Protein AF-A0A4R3YPA2-F1 (afdb_monomer)

pLDDT: mean 89.67, std 10.69, range [48.94, 98.62]

Nearest PDB structures (foldseek):
  5y05-assembly1_A  TM=8.249E-01  e=1.702E-01  Mycolicibacterium smegmatis MC2 155
  6h2e-assembly1_Q-2  TM=8.528E-01  e=2.737E-01  Aeromonas hydrophila subsp. hydrophila AL09-71
  7a0g-assembly1_DDD  TM=8.545E-01  e=1.208E+00  Serratia marcescens
  7p3r-assembly1_C  TM=4.522E-01  e=1.444E+00  Vibrio cholerae O1 biovar El Tor str. N16961
  7p3r-assembly1_D  TM=4.932E-01  e=7.617E+00  Vibrio cholerae O1 biovar El Tor str. N16961

InterPro domains:
  IPR012823 Flagellar export FliJ [PF02050] (7-137)
  IPR012823 Flagellar export FliJ [TIGR02473] (6-137)
  IPR052570 Flagellar FliJ [PTHR38786] (4-138)
  IPR053716 Flagellar assembly and chemotaxis effector [G3DSA:1.10.287.1700] (2-140)

Foldseek 3Di:
DQFPLNVLVVVLVVLVVQLVVLVVVLVVLVVQLVVLVVVLVVLVVVLVVLVPDDQDPDPVSVVVSVVVNVVSVVVNVVSVVSSVVSVVVSVVSVVSSVVSVVVSVVSVVVSVVRVVVVVVVVVVVVVVVVVVVVVVVPDDDD

Solvent-accessible surface area (backbone atoms only — not comparable to full-atom values): 7475 Å² total; per-residue (Å²): 130,88,51,77,34,66,73,43,43,68,61,33,51,55,28,44,53,48,23,53,52,29,49,54,51,33,52,51,32,50,52,51,28,54,52,38,48,51,51,43,52,50,50,53,48,54,49,51,55,65,70,67,53,80,82,56,99,46,72,67,48,51,53,54,50,52,53,49,54,54,50,51,52,52,49,45,55,53,37,52,53,48,30,54,53,33,48,55,51,32,55,50,34,49,52,53,24,53,52,30,43,49,51,23,52,53,44,47,53,54,37,52,52,42,49,53,53,51,53,53,53,49,55,49,52,51,50,55,54,51,50,54,54,50,55,62,68,69,58,77,80,130

Mean predicted aligned error: 7.97 Å

Structure (mmCIF, N/CA/C/O backbone):
data_AF-A0A4R3YPA2-F1
#
_entry.id   AF-A0A4R3YPA2-F1
#
loop_
_atom_site.group_PDB
_atom_site.id
_atom_site.type_symbol
_atom_site.label_atom_id
_atom_site.label_alt_id
_atom_site.label_comp_id
_atom_site.label_asym_id
_atom_site.label_entity_id
_atom_site.label_seq_id
_atom_site.pdbx_PDB_ins_code
_atom_site.Cartn_x
_atom_site.Cartn_y
_atom_site.Cartn_z
_atom_site.occupancy
_atom_site.B_iso_or_equiv
_atom_site.auth_seq_id
_atom_site.auth_comp_id
_atom_site.auth_asym_id
_atom_site.auth_atom_id
_atom_site.pdbx_PDB_model_num
ATOM 1 N N . MET A 1 1 ? -32.710 -5.065 28.180 1.00 54.31 1 MET A N 1
ATOM 2 C CA . MET A 1 1 ? -32.534 -3.780 27.461 1.00 54.31 1 MET A CA 1
ATOM 3 C C . MET A 1 1 ? -31.181 -3.842 26.772 1.00 54.31 1 MET A C 1
ATOM 5 O O . MET A 1 1 ? -30.226 -4.150 27.465 1.00 54.31 1 MET A O 1
ATOM 9 N N . SER A 1 2 ? -31.093 -3.612 25.458 1.00 66.88 2 SER A N 1
ATOM 10 C CA . SER A 1 2 ? -29.798 -3.604 24.754 1.00 66.88 2 SER A CA 1
ATOM 11 C C . SER A 1 2 ? -28.927 -2.448 25.257 1.00 66.88 2 SER A C 1
ATOM 13 O O . SER A 1 2 ? -29.391 -1.295 25.334 1.00 66.88 2 SER A O 1
ATOM 15 N N . SER A 1 3 ? -27.693 -2.775 25.640 1.00 79.75 3 SER A N 1
ATOM 16 C CA . SER A 1 3 ? -26.733 -1.843 26.222 1.00 79.75 3 SER A CA 1
ATOM 17 C C . SER A 1 3 ? -26.320 -0.778 25.195 1.00 79.75 3 SER A C 1
ATOM 19 O O . SER A 1 3 ? -26.629 -0.874 23.998 1.00 79.75 3 SER A O 1
ATOM 21 N N . ARG A 1 4 ? -25.685 0.312 25.637 1.00 77.44 4 ARG A N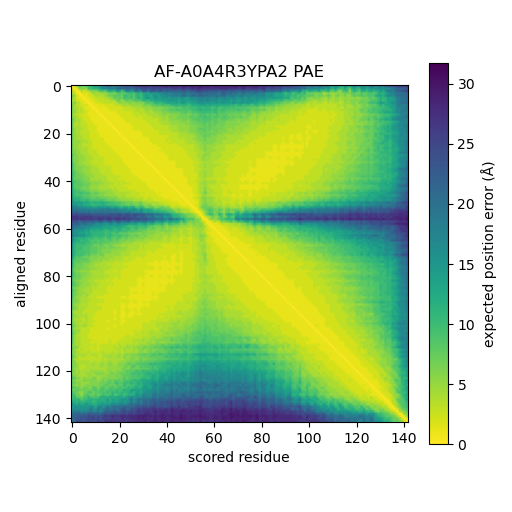 1
ATOM 22 C CA . ARG A 1 4 ? -25.205 1.334 24.690 1.00 77.44 4 ARG A CA 1
ATOM 23 C C . ARG A 1 4 ? -24.004 0.804 23.904 1.00 77.44 4 ARG A C 1
ATOM 25 O O . ARG A 1 4 ? -23.843 1.171 22.743 1.00 77.44 4 ARG A O 1
ATOM 32 N N . ALA A 1 5 ? -23.217 -0.082 24.515 1.00 77.56 5 ALA A N 1
ATOM 33 C CA . ALA A 1 5 ? -22.127 -0.789 23.859 1.00 77.56 5 ALA A CA 1
ATOM 34 C C . ALA A 1 5 ? -22.632 -1.771 22.785 1.00 77.56 5 ALA A C 1
ATOM 36 O O . ALA A 1 5 ? -22.096 -1.783 21.681 1.00 77.56 5 ALA A O 1
ATOM 37 N N . ASP A 1 6 ? -23.709 -2.516 23.052 1.00 80.62 6 ASP A N 1
ATOM 38 C CA . ASP A 1 6 ? -24.270 -3.500 22.108 1.00 80.62 6 ASP A CA 1
ATOM 39 C C . ASP A 1 6 ? -24.773 -2.833 20.825 1.00 80.62 6 ASP A C 1
ATOM 41 O O . ASP A 1 6 ? -24.650 -3.377 19.732 1.00 80.62 6 ASP A O 1
ATOM 45 N N . ARG A 1 7 ? -25.310 -1.614 20.947 1.00 87.31 7 ARG A N 1
ATOM 46 C CA . ARG A 1 7 ? -25.766 -0.814 19.803 1.00 87.31 7 ARG A CA 1
ATOM 47 C C . ARG A 1 7 ? -24.625 -0.251 18.958 1.00 87.31 7 ARG A C 1
ATOM 49 O O . ARG A 1 7 ? -24.848 0.063 17.793 1.00 87.31 7 ARG A O 1
ATOM 56 N N . LEU A 1 8 ? -23.431 -0.098 19.533 1.00 86.06 8 LEU A N 1
ATOM 57 C CA . LEU A 1 8 ? -22.242 0.390 18.827 1.00 86.06 8 LEU A CA 1
ATOM 58 C C . LEU A 1 8 ? -21.421 -0.741 18.206 1.00 86.06 8 LEU A C 1
ATOM 60 O O . LEU A 1 8 ? -20.688 -0.482 17.254 1.00 86.06 8 LEU A O 1
ATOM 64 N N . GLN A 1 9 ? -21.583 -1.977 18.684 1.00 86.19 9 GLN A N 1
ATOM 65 C CA . GLN A 1 9 ? -20.822 -3.132 18.211 1.00 86.19 9 GLN A CA 1
ATOM 66 C C . GLN A 1 9 ? -20.850 -3.309 16.678 1.00 86.19 9 GLN A C 1
ATOM 68 O O . GLN A 1 9 ? -19.770 -3.400 16.103 1.00 86.19 9 GLN A O 1
ATOM 73 N N . PRO A 1 10 ? -21.997 -3.215 15.971 1.00 91.88 10 PRO A N 1
ATOM 74 C CA . PRO A 1 10 ? -22.008 -3.368 14.511 1.00 91.88 10 PRO A CA 1
ATOM 75 C C . PRO A 1 10 ? -21.185 -2.304 13.770 1.00 91.88 10 PRO A C 1
ATOM 77 O O . PRO A 1 10 ? -20.647 -2.551 12.694 1.00 91.88 10 PRO A O 1
ATOM 80 N N . VAL A 1 11 ? -21.085 -1.096 14.336 1.00 91.31 11 VAL A N 1
ATOM 81 C CA . VAL A 1 11 ? -20.299 0.003 13.757 1.00 91.31 11 VAL A CA 1
ATOM 82 C C . VAL A 1 11 ? -18.805 -0.215 14.001 1.00 91.31 11 VAL A C 1
ATOM 84 O O . VAL A 1 11 ? -17.994 0.111 13.136 1.00 91.31 11 VAL A O 1
ATOM 87 N N . VAL A 1 12 ? -18.443 -0.777 15.159 1.00 90.88 12 VAL A N 1
ATOM 88 C CA . VAL A 1 12 ? -17.067 -1.189 15.478 1.00 90.88 12 VAL A CA 1
ATOM 89 C C . VAL A 1 12 ? -16.616 -2.291 14.528 1.00 90.88 12 VAL A C 1
ATOM 91 O O . VAL A 1 12 ? -15.553 -2.156 13.927 1.00 90.88 12 VAL A O 1
ATOM 94 N N . ASP A 1 13 ? -17.441 -3.322 14.345 1.00 91.94 13 ASP A N 1
ATOM 95 C CA . ASP A 1 13 ? -17.135 -4.460 13.474 1.00 91.94 13 ASP A CA 1
ATOM 96 C C . ASP A 1 13 ? -16.933 -3.992 12.027 1.00 91.94 13 ASP A C 1
ATOM 98 O O . ASP A 1 13 ? -15.899 -4.259 11.422 1.00 91.94 13 ASP A O 1
ATOM 102 N N . LEU A 1 14 ? -17.839 -3.151 11.511 1.00 94.38 14 LEU A N 1
ATOM 103 C CA . LEU A 1 14 ? -17.696 -2.566 10.176 1.00 94.38 14 LEU A CA 1
ATOM 104 C C . LEU A 1 14 ? -16.421 -1.716 10.030 1.00 94.38 14 LEU A C 1
ATOM 106 O O . LEU A 1 14 ? -15.813 -1.672 8.959 1.00 94.38 14 LEU A O 1
ATOM 110 N N . ALA A 1 15 ? -16.028 -0.984 11.073 1.00 92.62 15 ALA A N 1
ATOM 111 C CA . ALA A 1 15 ? -14.802 -0.193 11.045 1.00 92.62 15 ALA A CA 1
ATOM 112 C C . ALA A 1 15 ? -13.545 -1.076 11.085 1.00 92.62 15 ALA A C 1
ATOM 114 O O . ALA A 1 15 ? -12.561 -0.744 10.423 1.00 92.62 15 ALA A O 1
ATOM 115 N N . ALA A 1 16 ? -13.584 -2.188 11.823 1.00 92.62 16 ALA A N 1
ATOM 116 C CA . ALA A 1 16 ? -12.520 -3.185 11.847 1.00 92.62 16 ALA A CA 1
ATOM 117 C C . ALA A 1 16 ? -12.364 -3.857 10.474 1.00 92.62 16 ALA A C 1
ATOM 119 O O . ALA A 1 16 ? -11.261 -3.849 9.930 1.00 92.62 16 ALA A O 1
ATOM 120 N N . ASP A 1 17 ? -13.465 -4.296 9.860 1.00 95.38 17 ASP A N 1
ATOM 121 C CA . ASP A 1 17 ? -13.462 -4.897 8.521 1.00 95.38 17 ASP A CA 1
ATOM 122 C C . ASP A 1 17 ? -12.859 -3.948 7.474 1.00 95.38 17 ASP A C 1
ATOM 124 O O . ASP A 1 17 ? -12.009 -4.342 6.674 1.00 95.38 17 ASP A O 1
ATOM 128 N N . LYS A 1 18 ? -13.227 -2.660 7.519 1.00 94.44 18 LYS A N 1
ATOM 129 C CA . LYS A 1 18 ? -12.642 -1.633 6.639 1.00 94.44 18 LYS A CA 1
ATOM 130 C C . 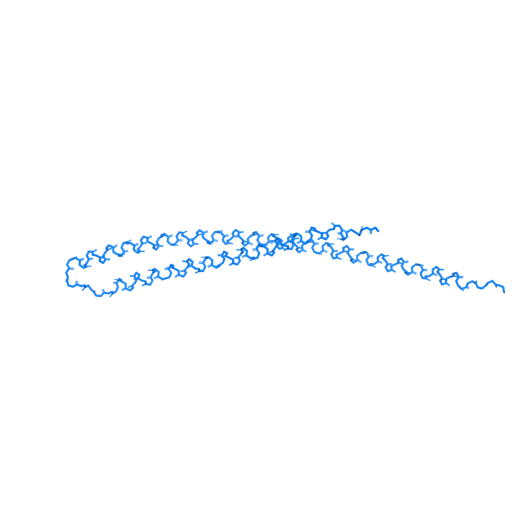LYS A 1 18 ? -11.148 -1.427 6.876 1.00 94.44 18 LYS A C 1
ATOM 132 O O . LYS A 1 18 ? -10.408 -1.184 5.925 1.00 94.44 18 LYS A O 1
ATOM 137 N N . ALA A 1 19 ? -10.689 -1.488 8.125 1.00 94.56 19 ALA A N 1
ATOM 138 C CA . ALA A 1 19 ? -9.266 -1.375 8.439 1.00 94.56 19 ALA A CA 1
ATOM 139 C C . ALA A 1 19 ? -8.476 -2.595 7.931 1.00 94.56 19 ALA A C 1
ATOM 141 O O . ALA A 1 19 ? -7.348 -2.445 7.452 1.00 94.56 19 ALA A O 1
ATOM 142 N N . ASP A 1 20 ? -9.070 -3.785 7.985 1.00 96.31 20 ASP A N 1
ATOM 143 C CA . ASP A 1 20 ? -8.474 -5.010 7.455 1.00 96.31 20 ASP A CA 1
ATOM 144 C C . ASP A 1 20 ? -8.429 -5.001 5.923 1.00 96.31 20 ASP A C 1
ATOM 146 O O . ASP A 1 20 ? -7.397 -5.332 5.331 1.00 96.31 20 ASP A O 1
ATOM 150 N N . GLU A 1 21 ? -9.497 -4.550 5.264 1.00 96.75 21 GLU A N 1
ATOM 151 C CA . GLU A 1 21 ? -9.522 -4.345 3.814 1.00 96.75 21 GLU A CA 1
ATOM 152 C C . GLU A 1 21 ? -8.456 -3.330 3.376 1.00 96.75 21 GLU A C 1
ATOM 154 O O . GLU A 1 21 ? -7.660 -3.616 2.477 1.00 96.75 21 GLU A O 1
ATOM 159 N N . ALA A 1 22 ? -8.360 -2.190 4.067 1.00 96.25 22 ALA A N 1
ATOM 160 C CA . ALA A 1 22 ? -7.336 -1.186 3.792 1.00 96.25 22 ALA A CA 1
ATOM 161 C C . ALA A 1 22 ? -5.915 -1.733 4.011 1.00 96.25 22 ALA A C 1
ATOM 163 O O . ALA A 1 22 ? -5.004 -1.404 3.255 1.00 96.25 22 ALA A O 1
ATOM 164 N N . THR A 1 23 ? -5.718 -2.621 4.992 1.00 97.12 23 THR A N 1
ATOM 165 C CA . THR A 1 23 ? -4.426 -3.288 5.227 1.00 97.12 23 THR A CA 1
ATOM 166 C C . THR A 1 23 ? -4.052 -4.209 4.061 1.00 97.12 23 THR A C 1
ATOM 168 O O . THR A 1 23 ? -2.909 -4.195 3.603 1.00 97.12 23 THR A O 1
ATOM 171 N N . ARG A 1 24 ? -5.011 -4.984 3.535 1.00 97.75 24 ARG A N 1
ATOM 172 C CA . ARG A 1 24 ? -4.793 -5.841 2.355 1.00 97.75 24 ARG A CA 1
ATOM 173 C C . ARG A 1 24 ? -4.500 -5.010 1.106 1.00 97.75 24 ARG A C 1
ATOM 175 O O . ARG A 1 24 ? -3.582 -5.346 0.362 1.00 97.75 24 ARG A O 1
ATOM 182 N N . SER A 1 25 ? -5.242 -3.921 0.907 1.00 97.12 25 SER A N 1
ATOM 183 C CA . SER A 1 25 ? -5.030 -2.982 -0.199 1.00 97.12 25 SER A CA 1
ATOM 184 C C . SER A 1 25 ? -3.637 -2.343 -0.141 1.00 97.12 25 SER A C 1
ATOM 186 O O . SER A 1 25 ? -2.901 -2.352 -1.127 1.00 97.12 25 SER A O 1
ATOM 188 N N . LEU A 1 26 ? -3.216 -1.880 1.040 1.00 98.25 26 LEU A N 1
ATOM 189 C CA . LEU A 1 26 ? -1.880 -1.329 1.257 1.00 98.25 26 LEU A CA 1
ATOM 190 C C . LEU A 1 26 ? -0.779 -2.340 0.901 1.00 98.25 26 LEU A C 1
ATOM 192 O O . LEU A 1 26 ? 0.152 -1.999 0.171 1.00 98.25 26 LEU A O 1
ATOM 196 N N . ALA A 1 27 ? -0.902 -3.584 1.369 1.00 98.19 27 ALA A N 1
ATOM 197 C CA . ALA A 1 27 ? 0.057 -4.641 1.054 1.00 98.19 27 ALA A CA 1
ATOM 198 C C . ALA A 1 27 ? 0.127 -4.924 -0.457 1.00 98.19 27 ALA A C 1
ATOM 200 O O . ALA A 1 27 ? 1.210 -5.124 -1.006 1.00 98.19 27 ALA A O 1
ATOM 201 N N . GLU A 1 28 ? -1.012 -4.902 -1.150 1.00 98.25 28 GLU A N 1
ATOM 202 C CA . GLU A 1 28 ? -1.055 -5.063 -2.601 1.00 98.25 28 GLU A CA 1
ATOM 203 C C . GLU A 1 28 ? -0.326 -3.923 -3.326 1.00 98.25 28 GLU A C 1
ATOM 205 O O . GLU A 1 28 ? 0.525 -4.181 -4.177 1.00 98.25 28 GLU A O 1
ATOM 210 N N . HIS A 1 29 ? -0.566 -2.669 -2.941 1.00 98.38 29 HIS A N 1
ATOM 211 C CA . HIS A 1 29 ? 0.147 -1.529 -3.516 1.00 98.38 29 HIS A CA 1
ATOM 212 C C . HIS A 1 29 ? 1.658 -1.579 -3.257 1.00 98.38 29 HIS A C 1
ATOM 214 O O . HIS A 1 29 ? 2.438 -1.286 -4.164 1.00 98.38 29 HIS A O 1
ATOM 220 N N . GLN A 1 30 ? 2.088 -2.011 -2.068 1.00 98.38 30 GLN A N 1
ATOM 221 C CA . GLN A 1 30 ? 3.510 -2.210 -1.764 1.00 98.38 30 GLN A CA 1
ATOM 222 C C . GLN A 1 30 ? 4.147 -3.255 -2.687 1.00 98.38 30 GLN A C 1
ATOM 224 O O . GLN A 1 30 ? 5.223 -3.017 -3.235 1.00 98.38 30 GLN A O 1
ATOM 229 N N . ARG A 1 31 ? 3.468 -4.389 -2.916 1.00 98.50 31 ARG A N 1
ATOM 230 C CA . ARG A 1 31 ? 3.943 -5.422 -3.853 1.00 98.50 31 ARG A CA 1
ATOM 231 C C . ARG A 1 31 ? 4.049 -4.895 -5.280 1.00 98.50 31 ARG A C 1
ATOM 233 O O . ARG A 1 31 ? 5.015 -5.205 -5.969 1.00 98.50 31 ARG A O 1
ATOM 240 N N . GLN A 1 32 ? 3.085 -4.089 -5.718 1.00 98.19 32 GLN A N 1
ATOM 241 C CA . GLN A 1 32 ? 3.088 -3.508 -7.061 1.00 98.19 32 GLN A CA 1
ATOM 242 C C . GLN A 1 32 ? 4.232 -2.510 -7.269 1.00 98.19 32 GLN A C 1
ATOM 244 O O . GLN A 1 32 ? 4.848 -2.527 -8.333 1.00 98.19 32 GLN A O 1
ATOM 249 N N . VAL A 1 33 ? 4.535 -1.671 -6.271 1.00 98.62 33 VAL A N 1
ATOM 250 C CA . VAL A 1 33 ? 5.706 -0.777 -6.312 1.00 98.62 33 VAL A CA 1
ATOM 251 C C . VAL A 1 33 ? 6.988 -1.601 -6.403 1.00 98.62 33 VAL A C 1
ATOM 253 O O . VAL A 1 33 ? 7.751 -1.419 -7.347 1.00 98.62 33 VAL A O 1
ATOM 256 N N . ALA A 1 34 ? 7.169 -2.582 -5.513 1.00 98.44 34 ALA A N 1
ATOM 257 C CA . ALA A 1 34 ? 8.363 -3.427 -5.506 1.00 98.44 34 ALA A CA 1
ATOM 258 C C . ALA A 1 34 ? 8.562 -4.184 -6.834 1.00 98.44 34 ALA A C 1
ATOM 260 O O . ALA A 1 34 ? 9.677 -4.273 -7.347 1.00 98.44 34 ALA A O 1
ATOM 261 N N . ALA A 1 35 ? 7.483 -4.702 -7.431 1.00 98.38 35 ALA A N 1
ATOM 262 C CA . ALA A 1 35 ? 7.541 -5.357 -8.736 1.00 98.38 35 ALA A CA 1
ATOM 263 C C . ALA A 1 35 ? 7.930 -4.381 -9.861 1.00 98.38 35 ALA A C 1
ATOM 265 O O . ALA A 1 35 ? 8.753 -4.717 -10.716 1.00 98.38 35 ALA A O 1
ATOM 266 N N . ALA A 1 36 ? 7.377 -3.164 -9.851 1.00 98.25 36 ALA A N 1
ATOM 267 C CA . ALA A 1 36 ? 7.698 -2.140 -10.841 1.00 98.25 36 ALA A CA 1
ATOM 268 C C . ALA A 1 36 ? 9.158 -1.663 -10.727 1.00 98.25 36 ALA A C 1
ATOM 270 O O . ALA A 1 36 ? 9.829 -1.485 -11.7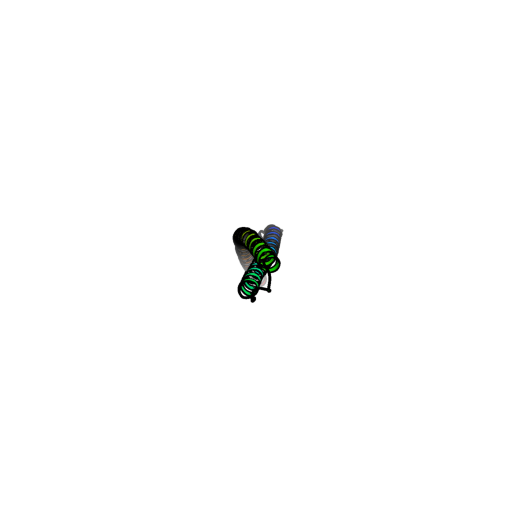48 1.00 98.25 36 ALA A O 1
ATOM 271 N N . GLU A 1 37 ? 9.665 -1.503 -9.504 1.00 98.44 37 GLU A N 1
ATOM 272 C CA . GLU A 1 37 ? 11.066 -1.173 -9.229 1.00 98.44 37 GLU A CA 1
ATOM 273 C C . GLU A 1 37 ? 12.008 -2.297 -9.671 1.00 98.44 37 GLU A C 1
ATOM 275 O O . GLU A 1 37 ? 13.013 -2.032 -10.332 1.00 98.44 37 GLU A O 1
ATOM 280 N N . ALA A 1 38 ? 11.669 -3.558 -9.382 1.00 98.44 38 ALA A N 1
ATOM 281 C CA . ALA A 1 38 ? 12.455 -4.711 -9.817 1.00 98.44 38 ALA A CA 1
ATOM 282 C C . ALA A 1 38 ? 12.570 -4.773 -11.349 1.00 98.44 38 ALA A C 1
ATOM 284 O O . ALA A 1 38 ? 13.662 -4.960 -11.887 1.00 98.44 38 ALA A O 1
ATOM 285 N N . GLN A 1 39 ? 11.468 -4.534 -12.065 1.00 98.00 39 GLN A N 1
ATOM 286 C CA . GLN A 1 39 ? 11.477 -4.452 -13.526 1.00 98.00 39 GLN A CA 1
ATOM 287 C C . GLN A 1 39 ? 12.335 -3.282 -14.037 1.00 98.00 39 GLN A C 1
ATOM 289 O O . GLN A 1 39 ? 13.038 -3.427 -15.037 1.00 98.00 39 GLN A O 1
ATOM 294 N N . LEU A 1 40 ? 12.326 -2.132 -13.356 1.00 98.50 40 LEU A N 1
ATOM 295 C CA . LEU A 1 40 ? 13.187 -0.999 -13.708 1.00 98.50 40 LEU A CA 1
ATOM 296 C C . LEU A 1 40 ? 14.675 -1.336 -13.536 1.00 98.50 40 LEU A C 1
ATOM 298 O O . LEU A 1 40 ? 15.489 -0.991 -14.397 1.00 98.50 40 LEU A O 1
ATOM 302 N N . VAL A 1 41 ? 15.033 -2.010 -12.441 1.00 98.31 41 VAL A N 1
ATOM 303 C CA . VAL A 1 41 ? 16.401 -2.489 -12.194 1.00 98.31 41 VAL A CA 1
ATOM 304 C C . VAL A 1 41 ? 16.835 -3.445 -13.299 1.00 98.31 41 VAL A C 1
ATOM 306 O O . VAL A 1 41 ? 17.918 -3.280 -13.859 1.00 98.31 41 VAL A O 1
ATOM 309 N N . GLU A 1 42 ? 15.972 -4.388 -13.663 1.00 97.50 42 GLU A N 1
ATOM 310 C CA . GLU A 1 42 ? 16.231 -5.364 -14.716 1.00 97.50 42 GLU A CA 1
ATOM 311 C C . GLU A 1 42 ? 16.454 -4.691 -16.084 1.00 97.50 42 GLU A C 1
ATOM 313 O O . GLU A 1 42 ? 17.439 -4.977 -16.763 1.00 97.50 42 GLU A O 1
ATOM 318 N N . LEU A 1 43 ? 15.609 -3.724 -16.465 1.00 97.38 43 LEU A N 1
ATOM 319 C CA . LEU A 1 43 ? 15.778 -2.957 -17.707 1.00 97.38 43 LEU A CA 1
ATOM 320 C C . LEU A 1 43 ? 17.104 -2.186 -17.735 1.00 97.38 43 LEU A C 1
ATOM 322 O O . LEU A 1 43 ? 17.801 -2.175 -18.752 1.00 97.38 43 LEU A O 1
ATOM 326 N N . ARG A 1 44 ? 17.483 -1.558 -16.615 1.00 97.00 44 ARG A N 1
ATOM 327 C CA . ARG A 1 44 ? 18.771 -0.859 -16.490 1.00 97.00 44 ARG A CA 1
ATOM 328 C C . ARG A 1 44 ? 19.948 -1.827 -16.578 1.00 97.00 44 ARG A C 1
ATOM 330 O O . ARG A 1 44 ? 20.950 -1.491 -17.208 1.00 97.00 44 ARG A O 1
ATOM 337 N N . ARG A 1 45 ? 19.824 -3.020 -15.989 1.00 96.06 45 ARG A N 1
ATOM 338 C CA . ARG A 1 45 ? 20.839 -4.074 -16.085 1.00 96.06 45 ARG A CA 1
ATOM 339 C C . ARG A 1 45 ? 21.032 -4.501 -17.538 1.00 96.06 45 ARG A C 1
ATOM 341 O O . ARG A 1 45 ? 22.146 -4.386 -18.041 1.00 96.06 45 ARG A O 1
ATOM 348 N N . TYR A 1 46 ? 19.952 -4.861 -18.233 1.00 93.19 46 TYR A N 1
ATOM 349 C CA . TYR A 1 46 ? 20.008 -5.246 -19.646 1.00 93.19 46 TYR A CA 1
ATOM 350 C C . TYR A 1 46 ? 20.592 -4.151 -20.529 1.00 93.19 46 TYR A C 1
ATOM 352 O O . TYR A 1 46 ? 21.413 -4.432 -21.398 1.00 93.19 46 TYR A O 1
ATOM 360 N N . ARG A 1 47 ? 20.224 -2.888 -20.294 1.00 94.12 47 ARG A N 1
ATOM 361 C CA . ARG A 1 47 ? 20.802 -1.762 -21.031 1.00 94.12 47 ARG A CA 1
ATOM 362 C C . ARG A 1 47 ? 22.319 -1.703 -20.864 1.00 94.12 47 ARG A C 1
ATOM 364 O O . ARG A 1 47 ? 23.028 -1.516 -21.848 1.00 94.12 47 ARG A O 1
ATOM 371 N N . ASN A 1 48 ? 22.810 -1.843 -19.635 1.00 92.69 48 ASN A N 1
ATOM 372 C CA . ASN A 1 48 ? 24.239 -1.773 -19.340 1.00 92.69 48 ASN A CA 1
ATOM 373 C C . ASN A 1 48 ? 25.000 -2.965 -19.931 1.00 92.69 48 ASN A C 1
ATOM 375 O O . ASN A 1 48 ? 26.052 -2.763 -20.529 1.00 92.69 48 ASN A O 1
ATOM 379 N N . GLU A 1 49 ? 24.455 -4.177 -19.824 1.00 90.19 49 GLU A N 1
ATOM 380 C CA . GLU A 1 49 ? 25.012 -5.379 -20.461 1.00 90.19 49 GLU A CA 1
ATOM 381 C C . GLU A 1 49 ? 25.116 -5.201 -21.985 1.00 90.19 49 GLU A C 1
ATOM 383 O O . GLU A 1 49 ? 26.154 -5.470 -22.589 1.00 90.19 49 GLU A O 1
ATOM 388 N N . TYR A 1 50 ? 24.071 -4.660 -22.617 1.00 86.31 50 TYR A N 1
ATOM 389 C CA . TYR A 1 50 ? 24.064 -4.431 -24.063 1.00 86.31 50 TYR A CA 1
ATOM 390 C C . TYR A 1 50 ? 24.947 -3.257 -24.497 1.00 86.31 50 TYR A C 1
ATOM 392 O O . TYR A 1 50 ? 25.412 -3.214 -25.633 1.00 86.31 50 TYR A O 1
ATOM 400 N N . ALA A 1 51 ? 25.185 -2.289 -23.610 1.00 85.19 51 ALA A N 1
ATOM 401 C CA . ALA A 1 51 ? 26.077 -1.165 -23.859 1.00 85.19 51 ALA A CA 1
ATOM 402 C C . ALA A 1 51 ? 27.560 -1.555 -23.769 1.00 85.19 51 ALA A C 1
ATOM 404 O O . ALA A 1 51 ? 28.374 -0.901 -24.419 1.00 85.19 51 ALA A O 1
ATOM 405 N N . THR A 1 52 ? 27.913 -2.619 -23.042 1.00 85.00 52 THR A N 1
ATOM 406 C CA . THR A 1 52 ? 29.300 -3.096 -22.876 1.00 85.00 52 THR A CA 1
ATOM 407 C C . THR A 1 52 ? 29.677 -4.255 -23.797 1.00 85.00 52 THR A C 1
ATOM 409 O O . THR A 1 52 ? 30.857 -4.583 -23.903 1.00 85.00 52 THR A O 1
ATOM 412 N N . MET A 1 53 ? 28.711 -4.854 -24.500 1.00 79.75 53 MET A N 1
ATOM 413 C CA . MET A 1 53 ? 28.977 -5.931 -25.455 1.00 79.75 53 MET A CA 1
ATOM 414 C C . MET A 1 53 ? 29.952 -5.452 -26.552 1.00 79.75 53 MET A C 1
ATOM 416 O O . MET A 1 53 ? 29.811 -4.322 -27.017 1.00 79.75 53 MET A O 1
ATOM 420 N N . PRO A 1 54 ? 30.949 -6.236 -26.986 1.00 76.62 54 PRO A N 1
ATOM 421 C CA . PRO A 1 54 ? 31.807 -5.844 -28.103 1.00 76.62 54 PRO A CA 1
ATOM 422 C C . PRO A 1 54 ? 30.997 -5.730 -29.401 1.00 76.62 54 PRO A C 1
ATOM 424 O O . PRO A 1 54 ? 30.051 -6.489 -29.621 1.00 76.62 54 PRO A O 1
ATOM 427 N N . ASP A 1 55 ? 31.342 -4.767 -30.255 1.00 71.00 55 ASP A N 1
ATOM 428 C CA . ASP A 1 55 ? 30.653 -4.589 -31.532 1.00 71.00 55 ASP A CA 1
ATOM 429 C C . ASP A 1 55 ? 30.910 -5.782 -32.459 1.00 71.00 55 ASP A C 1
ATOM 431 O O . ASP A 1 55 ? 32.045 -6.223 -32.648 1.00 71.00 55 ASP A O 1
ATOM 435 N N . GLY A 1 56 ? 29.839 -6.311 -33.055 1.00 66.75 56 GLY A N 1
ATOM 436 C CA . GLY A 1 56 ? 29.962 -7.275 -34.142 1.00 66.75 56 GLY A CA 1
ATOM 437 C C . GLY A 1 56 ? 30.633 -6.630 -35.357 1.00 66.75 56 GLY A C 1
ATOM 438 O O . GLY A 1 56 ? 30.452 -5.441 -35.620 1.00 66.75 56 GLY A O 1
ATOM 439 N N . LEU A 1 57 ? 31.391 -7.415 -36.126 1.00 60.16 57 LEU A N 1
ATOM 440 C CA . LEU A 1 57 ? 32.033 -6.951 -37.358 1.00 60.16 57 LEU A CA 1
ATOM 441 C C . LEU A 1 57 ? 30.960 -6.583 -38.405 1.00 60.16 57 LEU A C 1
ATOM 443 O O . LEU A 1 57 ? 30.463 -7.449 -39.120 1.00 60.16 57 LEU A O 1
ATOM 447 N N . GLY A 1 58 ? 30.579 -5.303 -38.488 1.00 81.00 58 GLY A N 1
ATOM 448 C CA . GLY A 1 58 ? 29.739 -4.770 -39.568 1.00 81.00 58 GLY A CA 1
ATOM 449 C C . GLY A 1 58 ? 28.790 -3.631 -39.172 1.00 81.00 58 GLY A C 1
ATOM 450 O O . GLY A 1 58 ? 28.241 -3.590 -38.074 1.00 81.00 58 GLY A O 1
ATOM 451 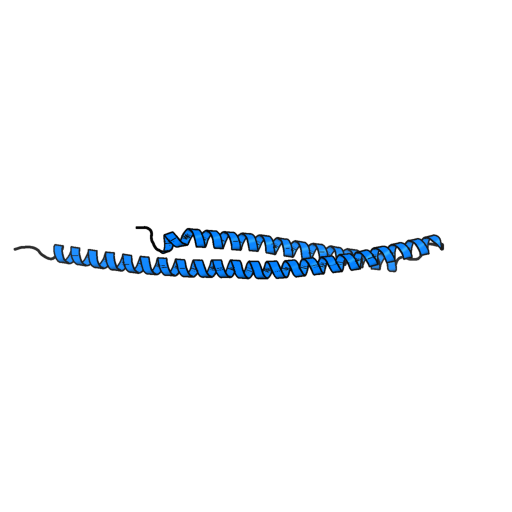N N . VAL A 1 59 ? 28.525 -2.728 -40.124 1.00 81.50 59 VAL A N 1
ATOM 452 C CA . VAL A 1 59 ? 27.632 -1.558 -39.959 1.00 81.50 59 VAL A CA 1
ATOM 453 C C . VAL A 1 59 ? 26.207 -1.963 -39.552 1.00 81.50 59 VAL A C 1
ATOM 455 O O . VAL A 1 59 ? 25.580 -1.293 -38.736 1.00 81.50 59 VAL A O 1
ATOM 458 N N . ALA A 1 60 ? 25.700 -3.090 -40.061 1.00 84.06 60 ALA A N 1
ATOM 459 C CA . ALA A 1 60 ? 24.372 -3.593 -39.705 1.00 84.06 60 ALA A CA 1
ATOM 460 C C . ALA A 1 60 ? 24.259 -3.986 -38.217 1.00 84.06 60 ALA A C 1
ATOM 462 O O . ALA A 1 60 ? 23.233 -3.729 -37.590 1.00 84.06 60 ALA A O 1
ATOM 463 N N . ALA A 1 61 ? 25.315 -4.564 -37.631 1.00 82.62 61 ALA A N 1
ATOM 464 C CA . ALA A 1 61 ? 25.340 -4.931 -36.214 1.00 82.62 61 ALA A CA 1
ATOM 465 C C . ALA A 1 61 ? 25.332 -3.684 -35.312 1.00 82.62 61 ALA A C 1
ATOM 467 O O . ALA A 1 61 ? 24.572 -3.627 -34.344 1.00 82.62 61 ALA A O 1
ATOM 468 N N . LEU A 1 62 ? 26.100 -2.657 -35.688 1.00 83.56 62 LEU A N 1
ATOM 469 C CA . LEU A 1 62 ? 26.111 -1.346 -35.030 1.00 83.56 62 LEU A CA 1
ATOM 470 C C . LEU A 1 62 ? 24.732 -0.668 -35.054 1.00 83.56 62 LEU A C 1
ATOM 472 O O . LEU A 1 62 ? 24.251 -0.206 -34.018 1.00 83.56 62 LEU A O 1
ATOM 476 N N . LEU A 1 63 ? 24.061 -0.649 -36.211 1.00 86.50 63 LEU A N 1
ATOM 477 C CA . LEU A 1 63 ? 22.724 -0.056 -36.346 1.00 86.50 63 LEU A CA 1
ATOM 478 C C . LEU A 1 63 ? 21.674 -0.800 -35.508 1.00 86.50 63 LEU A C 1
ATOM 480 O O . LEU A 1 63 ? 20.888 -0.166 -34.804 1.00 86.50 63 LEU A O 1
ATOM 484 N N . ASN A 1 64 ? 21.687 -2.136 -35.528 1.00 86.25 64 ASN A N 1
ATOM 485 C CA . ASN A 1 64 ? 20.778 -2.950 -34.715 1.00 86.25 64 ASN A CA 1
ATOM 486 C C . ASN A 1 64 ? 20.987 -2.714 -33.214 1.00 86.25 64 ASN A C 1
ATOM 488 O O . ASN A 1 64 ? 20.016 -2.566 -32.468 1.00 86.25 64 ASN A O 1
ATOM 492 N N . ARG A 1 65 ? 22.247 -2.620 -32.769 1.00 85.31 65 ARG A N 1
ATOM 493 C CA . ARG A 1 65 ? 22.588 -2.288 -31.380 1.00 85.31 65 ARG A CA 1
ATOM 494 C C . ARG A 1 65 ? 22.035 -0.922 -30.983 1.00 85.31 65 ARG A C 1
ATOM 496 O O . ARG A 1 65 ? 21.390 -0.806 -29.944 1.00 85.31 65 ARG A O 1
ATOM 503 N N . GLN A 1 66 ? 22.251 0.102 -31.806 1.00 87.94 66 GLN A N 1
ATOM 504 C CA . GLN A 1 66 ? 21.765 1.451 -31.522 1.00 87.94 66 GLN A CA 1
ATOM 505 C C . GLN A 1 66 ? 20.232 1.494 -31.436 1.00 87.94 66 GLN A C 1
ATOM 507 O O . GLN A 1 66 ? 19.687 2.089 -30.509 1.00 87.94 66 GLN A O 1
ATOM 512 N N . GLN A 1 67 ? 19.526 0.809 -32.340 1.00 91.25 67 GLN A N 1
ATOM 513 C CA . GLN A 1 67 ? 18.064 0.711 -32.283 1.00 91.25 67 GLN A CA 1
ATOM 514 C C . GLN A 1 67 ? 17.572 0.004 -31.016 1.00 91.25 67 GLN A C 1
ATOM 516 O O . GLN A 1 67 ? 16.593 0.443 -30.413 1.00 91.25 67 GLN A O 1
ATOM 521 N N . PHE A 1 68 ? 18.240 -1.072 -30.593 1.00 90.81 68 PHE A N 1
ATOM 522 C CA . PHE A 1 68 ? 17.906 -1.753 -29.345 1.00 90.81 68 PHE A CA 1
ATOM 523 C C . PHE A 1 68 ? 18.115 -0.843 -28.128 1.00 90.81 68 PHE A C 1
ATOM 525 O O . PHE A 1 68 ? 17.223 -0.744 -27.287 1.00 90.81 68 PHE A O 1
ATOM 532 N N . LEU A 1 69 ? 19.242 -0.123 -28.071 1.00 92.56 69 LEU A N 1
ATOM 533 C CA . LEU A 1 69 ? 19.527 0.829 -26.995 1.00 92.56 69 LEU A CA 1
ATOM 534 C C . LEU A 1 69 ? 18.471 1.945 -26.918 1.00 92.56 69 LEU A C 1
ATOM 536 O O . LEU A 1 69 ? 17.994 2.264 -25.835 1.00 92.56 69 LEU A O 1
ATOM 540 N N . LEU A 1 70 ? 18.020 2.474 -28.057 1.00 95.00 70 LEU A N 1
ATOM 541 C CA . LEU A 1 70 ? 16.938 3.466 -28.080 1.00 95.00 70 LEU A CA 1
ATOM 542 C C . LEU A 1 70 ? 15.606 2.895 -27.570 1.00 95.00 70 LEU A C 1
ATOM 544 O O . LEU A 1 70 ? 14.872 3.569 -26.845 1.00 95.00 70 LEU A O 1
ATOM 548 N N . ARG A 1 71 ? 15.286 1.644 -27.924 1.00 96.06 71 ARG A N 1
ATOM 549 C CA . ARG A 1 71 ? 14.068 0.970 -27.447 1.00 96.06 71 ARG A CA 1
ATOM 550 C C . ARG A 1 71 ? 14.113 0.722 -25.943 1.00 96.06 71 ARG A C 1
ATOM 552 O O . ARG A 1 71 ? 13.122 0.997 -25.270 1.00 96.06 71 ARG A O 1
ATOM 559 N N . ILE A 1 72 ? 15.236 0.234 -25.413 1.00 95.94 72 ILE A N 1
ATOM 560 C CA . ILE A 1 72 ? 15.355 -0.028 -23.975 1.00 95.94 72 ILE A CA 1
ATOM 561 C C . ILE A 1 72 ? 15.377 1.274 -23.169 1.00 95.94 72 ILE A C 1
ATOM 563 O O . ILE A 1 72 ? 14.774 1.327 -22.103 1.00 95.94 72 ILE A O 1
ATOM 567 N N . ASP A 1 73 ? 15.962 2.349 -23.705 1.00 97.12 73 ASP A N 1
ATOM 568 C CA . ASP A 1 73 ? 15.890 3.683 -23.102 1.00 97.12 73 ASP A CA 1
ATOM 569 C C . ASP A 1 73 ? 14.449 4.191 -23.010 1.00 97.12 73 ASP A C 1
ATOM 571 O O . ASP A 1 73 ? 14.011 4.651 -21.953 1.00 97.12 73 ASP A O 1
ATOM 575 N N . SER A 1 74 ? 13.672 4.037 -24.084 1.00 97.81 74 SER A N 1
ATOM 576 C CA . SER A 1 74 ? 12.249 4.379 -24.070 1.00 97.81 74 SER A CA 1
ATOM 577 C C . SER A 1 74 ? 11.467 3.545 -23.046 1.00 97.81 74 SER A C 1
ATOM 579 O O . SER A 1 74 ? 10.676 4.102 -22.282 1.00 97.81 74 SER A O 1
ATOM 581 N N . ALA A 1 75 ? 11.732 2.237 -22.968 1.00 97.81 75 ALA A N 1
ATOM 582 C CA . ALA A 1 75 ? 11.106 1.352 -21.989 1.00 97.81 75 ALA A CA 1
ATOM 583 C C . ALA A 1 75 ? 11.461 1.736 -20.542 1.00 97.81 75 ALA A C 1
ATOM 585 O O . ALA A 1 75 ? 10.591 1.723 -19.676 1.00 97.81 75 ALA A O 1
ATOM 586 N N . ILE A 1 76 ? 12.709 2.137 -20.273 1.00 98.38 76 ILE A N 1
ATOM 587 C 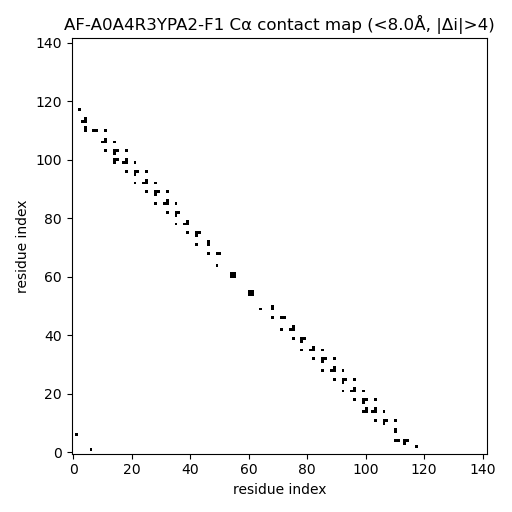CA . ILE A 1 76 ? 13.140 2.624 -18.954 1.00 98.38 76 ILE A CA 1
ATOM 588 C C . ILE A 1 76 ? 12.363 3.880 -18.562 1.00 98.38 76 ILE A C 1
ATOM 590 O O 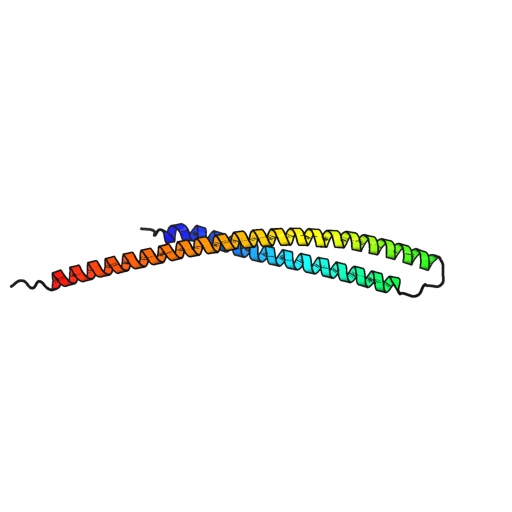. ILE A 1 76 ? 11.871 3.957 -17.438 1.00 98.38 76 ILE A O 1
ATOM 594 N N . VAL A 1 77 ? 12.213 4.848 -19.471 1.00 98.44 77 VAL A N 1
ATOM 595 C CA . VAL A 1 77 ? 11.445 6.075 -19.199 1.00 98.44 77 VAL A CA 1
ATOM 596 C C . VAL A 1 77 ? 9.982 5.749 -18.893 1.00 98.44 77 VAL A C 1
ATOM 598 O O . VAL A 1 77 ? 9.420 6.271 -17.928 1.00 98.44 77 VAL A O 1
ATOM 601 N N . GLN A 1 78 ? 9.368 4.852 -19.669 1.00 98.25 78 GLN A N 1
ATOM 602 C CA . GLN A 1 78 ? 7.999 4.397 -19.414 1.00 98.25 78 GLN A CA 1
ATOM 603 C C . GLN A 1 78 ? 7.878 3.706 -18.051 1.00 98.25 78 GLN A C 1
ATOM 605 O O . GLN A 1 78 ? 6.976 4.037 -17.280 1.00 98.25 78 GLN A O 1
ATOM 610 N N . GLN A 1 79 ? 8.816 2.814 -17.727 1.00 98.31 79 GLN A N 1
ATOM 611 C CA . GLN A 1 79 ? 8.832 2.091 -16.460 1.00 98.31 79 GLN A CA 1
ATOM 612 C C . GLN A 1 79 ? 9.046 3.024 -15.264 1.00 98.31 79 GLN A C 1
ATOM 614 O O . GLN A 1 79 ? 8.404 2.848 -14.235 1.00 98.31 79 GLN A O 1
ATOM 619 N N . MET A 1 80 ? 9.892 4.050 -15.390 1.00 98.56 80 MET A N 1
ATOM 620 C CA . MET A 1 80 ? 10.040 5.081 -14.357 1.00 98.56 80 MET A CA 1
ATOM 621 C C . MET A 1 80 ? 8.717 5.813 -14.102 1.00 98.56 80 MET A C 1
ATOM 623 O O . MET A 1 80 ? 8.351 6.041 -12.951 1.00 98.56 80 MET A O 1
ATOM 627 N N . GLY A 1 81 ? 7.970 6.128 -15.164 1.00 98.44 81 GLY A N 1
ATOM 628 C CA . GLY A 1 81 ? 6.633 6.704 -15.040 1.00 98.44 81 GLY A CA 1
ATOM 629 C C . GLY A 1 81 ? 5.630 5.763 -14.363 1.00 98.44 81 GLY A C 1
ATOM 630 O O . GLY A 1 81 ? 4.786 6.227 -13.597 1.00 98.44 81 GLY A O 1
ATOM 631 N N . GLU A 1 82 ? 5.713 4.454 -14.615 1.00 98.19 82 GLU A N 1
ATOM 632 C CA . GLU A 1 82 ? 4.908 3.451 -13.905 1.00 98.19 82 GLU A CA 1
ATOM 633 C C . GLU A 1 82 ? 5.264 3.371 -12.420 1.00 98.19 82 GLU A C 1
ATOM 635 O O . GLU A 1 82 ? 4.359 3.428 -11.591 1.00 98.19 82 GLU A O 1
ATOM 640 N N . VAL A 1 83 ? 6.554 3.308 -12.068 1.00 98.62 83 VAL A N 1
ATOM 641 C CA . VAL A 1 83 ? 7.004 3.312 -10.663 1.00 98.62 83 VAL A CA 1
ATOM 642 C C . VAL A 1 83 ? 6.424 4.521 -9.935 1.00 98.62 83 VAL A C 1
ATOM 644 O O . VAL A 1 83 ? 5.724 4.350 -8.941 1.00 98.62 83 VAL A O 1
ATOM 647 N N . GLN A 1 84 ? 6.574 5.721 -10.500 1.00 98.56 84 GLN A N 1
ATOM 648 C CA . GLN A 1 84 ? 6.038 6.943 -9.903 1.00 98.56 84 GLN A CA 1
ATOM 649 C C . GLN A 1 84 ? 4.509 6.897 -9.728 1.00 98.56 84 GLN A C 1
ATOM 651 O O . GLN A 1 84 ? 3.975 7.316 -8.699 1.00 98.56 84 GLN A O 1
ATOM 656 N N . ARG A 1 85 ? 3.768 6.368 -10.713 1.00 98.50 85 ARG A N 1
ATOM 657 C CA . ARG A 1 85 ? 2.311 6.180 -10.589 1.00 98.50 85 ARG A CA 1
ATOM 658 C C . ARG A 1 85 ? 1.958 5.242 -9.437 1.00 98.50 85 ARG A C 1
ATOM 660 O O . ARG A 1 85 ? 1.011 5.520 -8.698 1.00 98.50 85 ARG A O 1
ATOM 667 N N . ARG A 1 86 ? 2.695 4.138 -9.287 1.00 98.25 86 ARG A N 1
ATOM 668 C CA . ARG A 1 86 ? 2.472 3.150 -8.222 1.00 98.25 86 ARG A CA 1
ATOM 669 C C . ARG A 1 86 ? 2.839 3.708 -6.853 1.00 98.25 86 ARG A C 1
ATOM 671 O O . ARG A 1 86 ? 2.088 3.477 -5.914 1.00 98.25 86 ARG A O 1
ATOM 678 N N . GLU A 1 87 ? 3.905 4.494 -6.746 1.00 98.38 87 GLU A N 1
ATOM 679 C CA . GLU A 1 87 ? 4.280 5.196 -5.513 1.00 98.38 87 GLU A CA 1
ATOM 680 C C . GLU A 1 87 ? 3.184 6.170 -5.066 1.00 98.38 87 GLU A C 1
ATOM 682 O O . GLU A 1 87 ? 2.766 6.141 -3.911 1.00 98.38 87 GLU A O 1
ATOM 687 N N . ILE A 1 88 ? 2.632 6.970 -5.988 1.00 98.50 88 ILE A N 1
ATOM 688 C CA . ILE A 1 88 ? 1.513 7.877 -5.681 1.00 98.50 88 ILE A CA 1
ATOM 689 C C . ILE A 1 88 ? 0.284 7.089 -5.201 1.00 98.50 88 ILE A C 1
ATOM 691 O O . ILE A 1 88 ? -0.388 7.504 -4.253 1.00 98.50 88 ILE A O 1
ATOM 695 N N . ALA A 1 89 ? -0.027 5.956 -5.837 1.00 97.69 89 ALA A N 1
ATOM 696 C CA . ALA A 1 89 ? -1.120 5.084 -5.407 1.00 97.69 89 ALA A CA 1
ATOM 697 C C . ALA A 1 89 ? -0.858 4.477 -4.018 1.00 97.69 89 ALA A C 1
ATOM 699 O O . ALA A 1 89 ? -1.763 4.451 -3.185 1.00 97.69 89 ALA A O 1
ATOM 700 N N . LEU A 1 90 ? 0.383 4.068 -3.737 1.00 98.44 90 LEU A N 1
ATOM 701 C CA . LEU A 1 90 ? 0.799 3.572 -2.430 1.00 98.44 90 LEU A CA 1
ATOM 702 C C . LEU A 1 90 ? 0.631 4.640 -1.345 1.00 98.44 90 LEU A C 1
ATOM 704 O O . LEU A 1 90 ? 0.075 4.343 -0.291 1.00 98.44 90 LEU A O 1
ATOM 708 N N . THR A 1 91 ? 1.035 5.887 -1.599 1.00 98.25 91 THR A N 1
ATOM 709 C CA . THR A 1 91 ? 0.831 6.990 -0.646 1.00 98.25 91 THR A CA 1
ATOM 710 C C . THR A 1 91 ? -0.651 7.218 -0.345 1.00 98.25 91 THR A C 1
ATOM 712 O O . THR A 1 91 ? -1.021 7.436 0.807 1.00 98.25 91 THR A O 1
ATOM 715 N N . ARG A 1 92 ? -1.529 7.126 -1.353 1.00 97.75 92 ARG A N 1
ATOM 716 C CA . ARG A 1 92 ? -2.984 7.212 -1.133 1.00 97.75 92 ARG A CA 1
ATOM 717 C C . ARG A 1 92 ? -3.481 6.063 -0.255 1.00 97.75 92 ARG A C 1
ATOM 719 O O . ARG A 1 92 ? -4.134 6.321 0.749 1.00 97.75 92 ARG A O 1
ATOM 726 N N . ALA A 1 93 ? -3.081 4.830 -0.563 1.00 97.38 93 ALA A N 1
ATOM 727 C CA . ALA A 1 93 ? -3.449 3.657 0.227 1.00 97.38 93 ALA A CA 1
ATOM 728 C C . ALA A 1 93 ? -2.933 3.723 1.677 1.00 97.38 93 ALA A C 1
ATOM 730 O O . ALA A 1 93 ? -3.618 3.273 2.592 1.00 97.38 93 ALA A O 1
ATOM 731 N N . GLN A 1 94 ? -1.752 4.307 1.910 1.00 97.88 94 GLN A N 1
ATOM 732 C CA . GLN A 1 94 ? -1.219 4.549 3.256 1.00 97.88 94 GLN A CA 1
ATOM 733 C C . GLN A 1 94 ? -2.102 5.511 4.056 1.00 97.88 94 GLN A C 1
ATOM 735 O O . GLN A 1 94 ? -2.377 5.246 5.227 1.00 97.88 94 GLN A O 1
ATOM 740 N N . ASN A 1 95 ? -2.564 6.596 3.430 1.00 97.94 95 ASN A N 1
ATOM 741 C CA . ASN A 1 95 ? -3.465 7.555 4.071 1.00 97.94 95 ASN A CA 1
ATOM 742 C C . ASN A 1 95 ? -4.824 6.914 4.380 1.00 97.94 95 ASN A C 1
ATOM 744 O O . ASN A 1 95 ? -5.297 7.001 5.512 1.00 97.94 95 ASN A O 1
ATOM 748 N N . ASP A 1 96 ? -5.404 6.197 3.415 1.00 96.00 96 ASP A N 1
ATOM 749 C CA . ASP A 1 96 ? -6.686 5.506 3.592 1.00 96.00 96 ASP A CA 1
ATOM 750 C C . ASP A 1 96 ? -6.612 4.459 4.714 1.00 96.00 96 ASP A C 1
ATOM 752 O O . ASP A 1 96 ? -7.511 4.353 5.554 1.00 96.00 96 ASP A O 1
ATOM 756 N N . TRP A 1 97 ? -5.506 3.711 4.773 1.00 97.62 97 TRP A N 1
ATOM 757 C CA . TRP A 1 97 ? -5.231 2.764 5.849 1.00 97.62 97 TRP A CA 1
ATOM 758 C C . TRP A 1 97 ? -5.108 3.450 7.211 1.00 97.62 97 TRP A C 1
ATOM 760 O O . TRP A 1 97 ? -5.712 2.985 8.183 1.00 97.62 97 TRP A O 1
ATOM 770 N N . ALA A 1 98 ? -4.367 4.557 7.294 1.00 97.44 98 ALA A N 1
ATOM 771 C CA . ALA A 1 98 ? -4.197 5.303 8.536 1.00 97.44 98 ALA A CA 1
ATOM 772 C C . ALA A 1 98 ? -5.542 5.831 9.062 1.00 97.44 98 ALA A C 1
ATOM 774 O O . ALA A 1 98 ? -5.851 5.666 10.247 1.00 97.44 98 ALA A O 1
ATOM 775 N N . ASP A 1 99 ? -6.378 6.377 8.178 1.00 96.75 99 ASP A N 1
ATOM 776 C CA . ASP A 1 99 ? -7.713 6.874 8.513 1.00 96.75 99 ASP A CA 1
ATOM 777 C C . ASP A 1 99 ? -8.650 5.750 8.970 1.00 96.75 99 ASP A C 1
ATOM 779 O O . ASP A 1 99 ? -9.322 5.870 10.003 1.00 96.75 99 ASP A O 1
ATOM 783 N N . ALA A 1 100 ? -8.690 4.632 8.237 1.00 94.88 100 ALA A N 1
ATOM 784 C CA . ALA A 1 100 ? -9.515 3.478 8.588 1.00 94.88 100 ALA A CA 1
ATOM 785 C C . ALA A 1 100 ? -9.101 2.891 9.945 1.00 94.88 100 ALA A C 1
ATOM 787 O O . ALA A 1 100 ? -9.944 2.672 10.822 1.00 94.88 100 ALA A O 1
ATOM 788 N N . ARG A 1 101 ? -7.793 2.716 10.166 1.00 94.69 101 ARG A N 1
ATOM 789 C CA . ARG A 1 101 ? -7.249 2.200 11.426 1.00 94.69 101 ARG A CA 1
ATOM 790 C C . ARG A 1 101 ? -7.494 3.157 12.590 1.00 94.69 101 ARG A C 1
ATOM 792 O O . ARG A 1 101 ? -7.829 2.707 13.688 1.00 94.69 101 ARG A O 1
ATOM 799 N N . GLY A 1 102 ? -7.360 4.462 12.360 1.00 94.94 102 GLY A N 1
ATOM 800 C CA . GLY A 1 102 ? -7.660 5.499 13.345 1.00 94.94 102 GLY A CA 1
ATOM 801 C C . GLY A 1 102 ? -9.123 5.462 13.791 1.00 94.94 102 GLY A C 1
ATOM 802 O O . GLY A 1 102 ? -9.403 5.457 14.992 1.00 94.94 102 GLY A O 1
ATOM 803 N N . ARG A 1 103 ? -10.058 5.351 12.837 1.00 94.25 103 ARG A N 1
ATOM 804 C CA . ARG A 1 103 ? -11.499 5.223 13.118 1.00 94.25 103 ARG A CA 1
ATOM 805 C C . ARG A 1 103 ? -11.829 3.953 13.897 1.00 94.25 103 ARG A C 1
ATOM 807 O O . ARG A 1 103 ? -12.535 4.042 14.901 1.00 94.25 103 ARG A O 1
ATOM 814 N N . ALA A 1 104 ? -11.295 2.803 13.482 1.00 94.12 104 ALA A N 1
ATOM 815 C CA . ALA A 1 104 ? -11.501 1.534 14.180 1.00 94.12 104 ALA A CA 1
ATOM 816 C C . ALA A 1 104 ? -11.029 1.617 15.642 1.00 94.12 104 ALA A C 1
ATOM 818 O O . ALA A 1 104 ? -11.780 1.298 16.561 1.00 94.12 104 ALA A O 1
ATOM 819 N N . LYS A 1 105 ? -9.823 2.155 15.871 1.00 93.75 105 LYS A N 1
ATOM 820 C CA . LYS A 1 105 ? -9.264 2.336 17.219 1.00 93.75 105 LYS A CA 1
ATOM 821 C C . LYS A 1 105 ? -10.102 3.283 18.085 1.00 93.75 105 LYS A C 1
ATOM 823 O O . LYS A 1 105 ? -10.280 3.031 19.274 1.00 93.75 105 LYS A O 1
ATOM 828 N N . ALA A 1 106 ? -10.608 4.375 17.513 1.00 94.06 106 ALA A N 1
ATOM 829 C CA . ALA A 1 106 ? -11.447 5.322 18.245 1.00 94.06 106 ALA A CA 1
ATOM 830 C C . ALA A 1 106 ? -12.783 4.691 18.678 1.00 94.06 106 ALA A C 1
ATOM 832 O O . ALA A 1 106 ? -13.193 4.849 19.828 1.00 94.06 106 ALA A O 1
ATOM 833 N N . LEU A 1 107 ? -13.442 3.954 17.779 1.00 92.50 107 LEU A N 1
ATOM 834 C CA . LEU A 1 107 ? -14.709 3.272 18.063 1.00 92.50 107 LEU A CA 1
ATOM 835 C C . LEU A 1 107 ? -14.548 2.151 19.097 1.00 92.50 107 LEU A C 1
ATOM 837 O O . LEU A 1 107 ? -15.384 2.021 19.995 1.00 92.50 107 LEU A O 1
ATOM 841 N N . ASP A 1 108 ? -13.457 1.392 19.018 1.00 90.56 108 ASP A N 1
ATOM 842 C CA . ASP A 1 108 ? -13.120 0.361 20.001 1.00 90.56 108 ASP A CA 1
ATOM 843 C C . ASP A 1 108 ? -12.897 0.956 21.404 1.00 90.56 108 ASP A C 1
ATOM 845 O O . ASP A 1 108 ? -13.481 0.498 22.392 1.00 90.56 108 ASP A O 1
ATOM 849 N N . ALA A 1 109 ? -12.152 2.065 21.496 1.00 91.88 109 ALA A N 1
ATOM 850 C CA . ALA A 1 109 ? -11.927 2.767 22.760 1.00 91.88 109 ALA A CA 1
ATOM 851 C C . ALA A 1 109 ? -13.236 3.288 23.385 1.00 91.88 109 ALA A C 1
ATOM 853 O O . ALA A 1 109 ? -13.453 3.161 24.594 1.00 91.88 109 ALA A O 1
ATOM 854 N N . VAL A 1 110 ? -14.135 3.851 22.568 1.00 92.00 110 VAL A N 1
ATOM 855 C CA . VAL A 1 110 ? -15.454 4.324 23.021 1.00 92.00 110 VAL A CA 1
ATOM 856 C C . VAL A 1 110 ? -16.310 3.162 23.529 1.00 92.00 110 VAL A C 1
ATOM 858 O O . VAL A 1 110 ? -16.915 3.260 24.599 1.00 92.00 110 VAL A O 1
ATOM 861 N N . THR A 1 111 ? -16.332 2.048 22.801 1.00 90.62 111 THR A N 1
ATOM 862 C CA . THR A 1 111 ? -17.125 0.864 23.157 1.00 90.62 111 THR A CA 1
ATOM 863 C C . THR A 1 111 ? -16.613 0.216 24.440 1.00 90.62 111 THR A C 1
ATOM 865 O O . THR A 1 111 ? -17.404 -0.101 25.331 1.00 90.62 111 THR A O 1
ATOM 868 N N . THR A 1 112 ? -15.293 0.110 24.597 1.00 89.62 112 THR A N 1
ATOM 869 C CA . THR A 1 112 ? -14.651 -0.379 25.826 1.00 89.62 112 THR A CA 1
ATOM 870 C C . THR A 1 112 ? -15.029 0.477 27.033 1.00 89.62 112 THR A C 1
ATOM 872 O O . THR A 1 112 ? -15.441 -0.055 28.068 1.00 89.62 112 THR A O 1
ATOM 875 N N . LYS A 1 113 ? -15.000 1.807 26.888 1.00 91.19 113 LYS A N 1
ATOM 876 C CA . LYS A 1 113 ? -15.409 2.731 27.954 1.00 91.19 113 LYS A CA 1
ATOM 877 C C . LYS A 1 113 ? -16.875 2.544 28.354 1.00 91.19 113 LYS A C 1
ATOM 879 O O . LYS A 1 113 ? -17.181 2.563 29.546 1.00 91.19 113 LYS A O 1
ATOM 884 N N . TYR A 1 114 ? -17.782 2.349 27.394 1.00 88.75 114 TYR A N 1
ATOM 885 C CA . TYR A 1 114 ? -19.189 2.088 27.710 1.00 88.75 114 TYR A CA 1
ATOM 886 C C . TYR A 1 114 ? -19.377 0.762 28.451 1.00 88.75 114 TYR A C 1
ATOM 888 O O . TYR A 1 114 ? -20.051 0.746 29.479 1.00 88.75 114 TYR A O 1
ATOM 896 N N . ARG A 1 115 ? -18.698 -0.309 28.022 1.00 88.44 115 ARG A N 1
ATOM 897 C CA . ARG A 1 115 ? -18.728 -1.608 28.716 1.00 88.44 115 ARG A CA 1
ATOM 898 C C . ARG A 1 115 ? -18.213 -1.524 30.150 1.00 88.44 115 ARG A C 1
ATOM 900 O O . ARG A 1 115 ? -18.731 -2.183 31.046 1.00 88.44 115 ARG A O 1
ATOM 907 N N . GLU A 1 116 ? -17.173 -0.734 30.401 1.00 90.50 116 GLU A N 1
ATOM 908 C CA . GLU A 1 116 ? -16.670 -0.506 31.760 1.00 90.50 116 GLU A CA 1
ATOM 909 C C . GLU A 1 116 ? -17.659 0.261 32.638 1.00 90.50 116 GLU A C 1
ATOM 911 O O . GLU A 1 116 ? -17.826 -0.075 33.811 1.00 90.50 116 GLU A O 1
ATOM 916 N N . GLN A 1 117 ? -18.317 1.283 32.087 1.00 89.06 117 GLN A N 1
ATOM 917 C CA . GLN A 1 117 ? -19.345 2.030 32.808 1.00 89.06 117 GLN A CA 1
ATOM 918 C C . GLN A 1 117 ? -20.538 1.139 33.156 1.00 89.06 117 GLN A C 1
ATOM 920 O O . GLN A 1 117 ? -21.014 1.186 34.286 1.00 89.06 117 GLN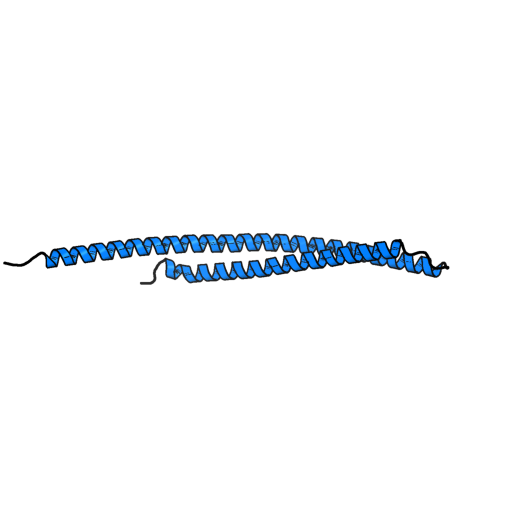 A O 1
ATOM 925 N N . GLU A 1 118 ? -20.984 0.302 32.223 1.00 87.25 118 GLU A N 1
ATOM 926 C CA . GLU A 1 118 ? -22.090 -0.632 32.439 1.00 87.25 118 GLU A CA 1
ATOM 927 C C . GLU A 1 118 ? -21.751 -1.660 33.524 1.00 87.25 118 GLU A C 1
ATOM 929 O O . GLU A 1 118 ? -22.502 -1.773 34.491 1.00 87.25 118 GLU A O 1
ATOM 934 N N . ARG A 1 119 ? -20.563 -2.282 33.467 1.00 87.81 119 ARG A N 1
ATOM 935 C CA . ARG A 1 119 ? -20.087 -3.202 34.519 1.00 87.81 119 ARG A CA 1
ATOM 936 C C . ARG A 1 119 ? -20.046 -2.555 35.905 1.00 87.81 119 ARG A C 1
ATOM 938 O O . ARG A 1 119 ? -20.436 -3.176 36.888 1.00 87.81 119 ARG A O 1
ATOM 945 N N . LYS A 1 120 ? -19.593 -1.300 36.003 1.00 90.25 120 LYS A N 1
ATOM 946 C CA . LYS A 1 120 ? -19.577 -0.562 37.280 1.00 90.25 120 LYS A CA 1
ATOM 947 C C . LYS A 1 120 ? -20.988 -0.298 37.809 1.00 90.25 120 LYS A C 1
ATOM 949 O O . LYS A 1 120 ? -21.209 -0.390 39.013 1.00 90.25 120 LYS A O 1
ATOM 954 N N . GLN A 1 121 ? -21.929 0.032 36.926 1.00 88.69 121 GLN A N 1
ATOM 955 C CA . GLN A 1 121 ? -23.319 0.285 37.309 1.00 88.69 121 GLN A CA 1
ATOM 956 C C . GLN A 1 121 ? -24.039 -0.998 37.733 1.00 88.69 121 GLN A C 1
ATOM 958 O O . GLN A 1 121 ? -24.812 -0.964 38.687 1.00 88.69 121 GLN A O 1
ATOM 963 N N .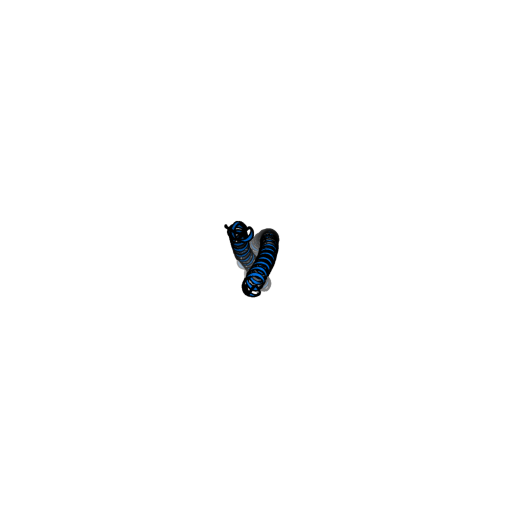 GLU A 1 122 ? -23.779 -2.123 37.066 1.00 87.62 122 GLU A N 1
ATOM 964 C CA . GLU A 1 122 ? -24.302 -3.434 37.469 1.00 87.62 122 GLU A CA 1
ATOM 965 C C . GLU A 1 122 ? -23.746 -3.866 38.825 1.00 87.62 122 GLU A C 1
ATOM 967 O O . GLU A 1 122 ? -24.534 -4.140 39.726 1.00 87.62 122 GLU A O 1
ATOM 972 N N . ALA A 1 123 ? -22.427 -3.794 39.028 1.00 88.25 123 ALA A N 1
ATOM 973 C CA . ALA A 1 123 ? -21.805 -4.136 40.309 1.00 88.25 123 ALA A CA 1
ATOM 974 C C . ALA A 1 123 ? -22.371 -3.308 41.478 1.00 88.25 123 ALA A C 1
ATOM 976 O O . ALA A 1 123 ? -22.633 -3.836 42.557 1.00 88.25 123 ALA A O 1
ATOM 977 N N . ARG A 1 124 ? -22.620 -2.009 41.255 1.00 89.94 124 ARG A N 1
ATOM 978 C CA . ARG A 1 124 ? -23.244 -1.140 42.260 1.00 89.94 124 ARG A CA 1
ATOM 979 C C . ARG A 1 124 ? -24.681 -1.563 42.582 1.00 89.94 124 ARG A C 1
ATOM 981 O O . ARG A 1 124 ? -25.045 -1.621 43.752 1.00 89.94 124 ARG A O 1
ATOM 988 N N . ARG A 1 125 ? -25.485 -1.894 41.566 1.00 87.38 125 ARG A N 1
ATOM 989 C CA . ARG A 1 125 ? -26.868 -2.373 41.750 1.00 87.38 125 ARG A CA 1
ATOM 990 C C . ARG A 1 125 ? -26.930 -3.726 42.452 1.00 87.38 125 ARG A C 1
ATOM 992 O O . ARG A 1 125 ? -27.858 -3.964 43.219 1.00 87.38 125 ARG A O 1
ATOM 999 N N . GLU A 1 126 ? -25.989 -4.622 42.166 1.00 88.19 126 GLU A N 1
ATOM 1000 C CA . GLU A 1 126 ? -25.887 -5.923 42.834 1.00 88.19 126 GLU A CA 1
ATOM 1001 C C . GLU A 1 126 ? -25.533 -5.760 44.313 1.00 88.19 126 GLU A C 1
ATOM 1003 O O . GLU A 1 126 ? -26.144 -6.412 45.161 1.00 88.19 126 GLU A O 1
ATOM 1008 N N . GLN A 1 127 ? -24.608 -4.847 44.629 1.00 86.44 127 GLN A N 1
ATOM 1009 C CA . GLN A 1 127 ? -24.257 -4.509 46.006 1.00 86.44 127 GLN A CA 1
ATOM 1010 C C . GLN A 1 127 ? -25.456 -3.925 46.770 1.00 86.44 127 GLN A C 1
ATOM 1012 O O . GLN A 1 127 ? -25.781 -4.417 47.848 1.00 86.44 127 GLN A O 1
ATOM 1017 N N . GLU A 1 128 ? -26.159 -2.945 46.191 1.00 88.56 128 GLU A N 1
ATOM 1018 C CA . GLU A 1 128 ? -27.359 -2.337 46.793 1.00 88.56 128 GLU A CA 1
ATOM 1019 C C . GLU A 1 128 ? -28.442 -3.399 47.089 1.00 88.56 128 GLU A C 1
ATOM 1021 O O . GLU A 1 128 ? -28.968 -3.467 48.201 1.00 88.56 128 GLU A O 1
ATOM 1026 N N . GLN A 1 129 ? -28.709 -4.314 46.148 1.00 87.81 129 GLN A N 1
ATOM 1027 C CA . GLN A 1 129 ? -29.664 -5.415 46.349 1.00 87.81 129 GLN A CA 1
ATOM 1028 C C . GLN A 1 129 ? -29.214 -6.428 47.415 1.00 87.81 129 GLN A C 1
ATOM 1030 O O . GLN A 1 129 ? -30.046 -6.9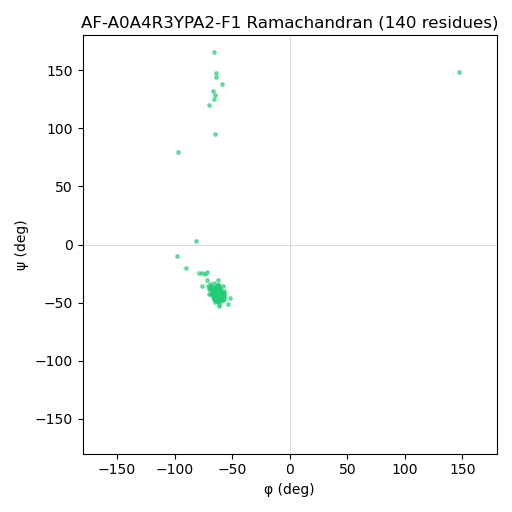87 48.139 1.00 87.81 129 GLN A O 1
ATOM 1035 N N . ALA A 1 130 ? -27.914 -6.716 47.505 1.00 85.69 130 ALA A N 1
ATOM 1036 C CA . ALA A 1 130 ? -27.371 -7.617 48.518 1.00 85.69 130 ALA A CA 1
ATOM 1037 C C . ALA A 1 130 ? -27.499 -7.022 49.931 1.00 85.69 130 ALA A C 1
ATOM 1039 O O . ALA A 1 130 ? -27.859 -7.740 50.874 1.00 85.69 130 ALA A O 1
ATOM 1040 N N . ASP A 1 131 ? -27.269 -5.716 50.065 1.00 85.69 131 ASP A N 1
ATOM 1041 C CA . ASP A 1 131 ? -27.414 -4.983 51.321 1.00 85.69 131 ASP A CA 1
ATOM 1042 C C . ASP A 1 131 ? -28.882 -4.932 51.772 1.00 85.69 131 ASP A C 1
ATOM 1044 O O . ASP A 1 131 ? -29.177 -5.262 52.925 1.00 85.69 131 ASP A O 1
ATOM 1048 N N . GLU A 1 132 ? -29.824 -4.641 50.867 1.00 83.44 132 GLU A N 1
ATOM 1049 C CA . GLU A 1 132 ? -31.267 -4.660 51.160 1.00 83.44 132 GLU A CA 1
ATOM 1050 C C . GLU A 1 132 ? -31.735 -6.025 51.686 1.00 83.44 132 GLU A C 1
ATOM 1052 O O . GLU A 1 132 ? -32.413 -6.106 52.717 1.00 83.44 132 GLU A O 1
ATOM 1057 N N . ARG A 1 133 ? -31.339 -7.124 51.028 1.00 81.94 133 ARG A N 1
ATOM 1058 C CA . ARG A 1 133 ? -31.675 -8.491 51.471 1.00 81.94 133 ARG A CA 1
ATOM 1059 C C . ARG A 1 133 ? -31.066 -8.819 52.833 1.00 81.94 133 ARG A C 1
ATOM 1061 O O . ARG A 1 133 ? -31.699 -9.490 53.651 1.00 81.94 133 ARG A O 1
ATOM 1068 N N . SER A 1 134 ? -29.849 -8.347 53.089 1.00 78.75 134 SER A N 1
ATOM 1069 C CA . SER A 1 134 ? -29.151 -8.563 54.359 1.00 78.75 134 SER A CA 1
ATOM 1070 C C . SER A 1 134 ? -29.809 -7.802 55.514 1.00 78.75 134 SER A C 1
ATOM 1072 O O . SER A 1 134 ? -29.904 -8.341 56.618 1.00 78.75 134 SER A O 1
ATOM 1074 N N . GLN A 1 135 ? -30.323 -6.593 55.264 1.00 77.88 135 GLN A N 1
ATOM 1075 C CA . GLN A 1 135 ? -31.088 -5.817 56.245 1.00 77.88 135 GLN A CA 1
ATOM 1076 C C . GLN A 1 135 ? -32.446 -6.462 56.562 1.00 77.88 135 GLN A C 1
ATOM 1078 O O . GLN A 1 135 ? -32.785 -6.593 57.737 1.00 77.88 135 GLN A O 1
ATOM 1083 N N . HIS A 1 136 ? -33.167 -6.960 55.550 1.00 69.44 136 HIS A N 1
ATOM 1084 C CA . HIS A 1 136 ? -34.438 -7.676 55.743 1.00 69.44 136 HIS A CA 1
ATOM 1085 C C . HIS A 1 136 ? -34.265 -9.010 56.488 1.00 69.44 136 HIS A C 1
ATOM 1087 O O . HIS A 1 136 ? -35.126 -9.413 57.264 1.00 69.44 136 HIS A O 1
ATOM 1093 N N . ARG A 1 137 ? -33.139 -9.705 56.289 1.00 65.00 137 ARG A N 1
ATOM 1094 C CA . ARG A 1 137 ? -32.840 -10.973 56.976 1.00 65.00 137 ARG A CA 1
ATOM 1095 C C . ARG A 1 137 ? -32.340 -10.778 58.414 1.00 65.00 137 ARG A C 1
ATOM 1097 O O . ARG A 1 137 ? -32.486 -11.680 59.234 1.00 65.00 137 ARG A O 1
ATOM 1104 N N . ARG A 1 138 ? -31.761 -9.615 58.734 1.00 59.88 138 ARG A N 1
ATOM 1105 C CA . ARG A 1 138 ? -31.332 -9.232 60.093 1.00 59.88 138 ARG A CA 1
ATOM 1106 C C . ARG A 1 138 ? -32.461 -8.704 60.975 1.00 59.88 138 ARG A C 1
ATOM 1108 O O . ARG A 1 138 ? -32.187 -8.338 62.112 1.00 59.88 138 ARG A O 1
ATOM 1115 N N . THR A 1 139 ? -33.703 -8.681 60.494 1.00 55.06 139 THR A N 1
ATOM 1116 C CA . THR A 1 139 ? -34.885 -8.371 61.306 1.00 55.06 139 THR A CA 1
ATOM 1117 C C . THR A 1 139 ? -35.568 -9.672 61.773 1.00 55.06 139 THR A C 1
ATOM 1119 O O . THR A 1 139 ? -36.563 -10.085 61.177 1.00 55.06 139 THR A O 1
ATOM 1122 N N . PRO A 1 140 ? -35.082 -10.375 62.819 1.00 53.91 140 PRO A N 1
ATOM 1123 C CA . PRO A 1 140 ? -35.925 -11.333 63.513 1.00 53.91 140 PRO A CA 1
ATOM 1124 C C . PRO A 1 140 ? -36.987 -10.541 64.285 1.00 53.91 140 PRO A C 1
ATOM 1126 O O . PRO A 1 140 ? -36.679 -9.691 65.120 1.00 53.91 140 PRO A O 1
ATOM 1129 N N . ARG A 1 141 ? -38.257 -10.786 63.958 1.00 57.47 141 ARG A N 1
ATOM 1130 C CA . ARG A 1 141 ? -39.373 -10.446 64.842 1.00 57.47 141 ARG A CA 1
ATOM 1131 C C . ARG A 1 141 ? -39.265 -11.324 66.090 1.00 57.47 141 ARG A C 1
ATOM 1133 O O . ARG A 1 141 ? -39.262 -12.534 65.910 1.00 57.47 141 ARG A O 1
ATOM 1140 N N . GLY A 1 142 ? -39.246 -10.682 67.262 1.00 48.94 142 GLY A N 1
ATOM 1141 C CA . GLY A 1 142 ? -39.741 -11.194 68.553 1.00 48.94 142 GLY A CA 1
ATOM 1142 C C . GLY A 1 142 ? -39.152 -12.503 69.046 1.00 48.94 142 GLY A C 1
ATOM 1143 O O . GLY A 1 142 ? -39.630 -13.555 68.578 1.00 48.94 142 GLY A O 1
#

Secondary structure (DSSP, 8-state):
---HHHHHHHHHHHHHHHHHHHHHHHHHHHHHHHHHHHHHHHHHHHHHHHHHSPPPSSHHHHHHHHHHHHHHHHHHHHHHHHHHHHHHHHHHHHHHHHHHHHHHHHHHHHHHHHHHHHHHHHHHHHHHHHHHHHHHHT----

Sequence (142 aa):
MSSRADRLQPVVDLAADKADEATRSLAEHQRQVAAAEAQLVELRRYRNEYATMPDGLGVAALLNRQQFLLRIDSAIVQQMGEVQRREIALTRAQNDWADARGRAKALDAVTTKYREQERKQEARREQEQADERSQHRRTPRG

Radius of gyration: 33.55 Å; Cα contacts (8 Å, |Δi|>4): 69; chains: 1; bounding box: 72×19×108 Å

Organism: NCBI:txid242606